Protein AF-A0A178WEM0-F1 (afdb_monomer_lite)

Secondary structure (DSSP, 8-state):
----------TTHHHHHHHHHHHHHHHHH-HHHHHTSHHHHHHHTT--HHHHHHHHHHHHHH-HHHHHHHHHHHHHTT-----HHHHHHHHHHHHHTT-HHHHHHHHHHHHHHHHHHHHHHHHTT-

Organism: Arabidopsis thaliana (NCBI:txid3702)

Sequence (126 aa):
MDDESLPTTNSTSDHRGFYKEILFGMKKIGFREFLHGYHFRGLVSELRHVHVEEIMDELMSESSDLSVWFFKELRDIYAFRHSSFSTLLVSHVLAGQRRFKELQVILEQLLQEEGTSSLFFCLQFY

Foldseek 3Di:
DDPPDDPPPPPPPVLVVLLVVLVVQCVPVNVVCSCPDPVVLVSLVVDDQVSLVVNLVVCCVVDLVSSLVSVVCCCPVVVHDHDLVSLVSNLVSCVVVVVVVVSVVSVVVSCVVVVVVVVVVVVVVD

Radius of gyration: 18.59 Å; chains: 1; bounding box: 63×32×47 Å

Structure (mmCIF, N/CA/C/O backbone):
data_AF-A0A178WEM0-F1
#
_entry.id   AF-A0A178WEM0-F1
#
loop_
_atom_site.group_PDB
_atom_site.id
_atom_site.type_symbol
_atom_site.label_atom_id
_atom_site.label_alt_id
_atom_site.label_comp_id
_atom_site.label_asym_id
_atom_site.label_entity_id
_atom_site.label_seq_id
_atom_site.pdbx_PDB_ins_code
_atom_site.Cartn_x
_atom_site.Cartn_y
_atom_site.Cartn_z
_atom_site.occupancy
_atom_site.B_iso_or_equiv
_atom_site.auth_seq_id
_atom_site.auth_comp_id
_atom_site.auth_asym_id
_atom_site.auth_atom_id
_atom_site.pdbx_PDB_model_num
ATOM 1 N N . MET A 1 1 ? 51.266 12.948 -6.478 1.00 45.59 1 MET A N 1
ATOM 2 C CA . MET A 1 1 ? 50.075 13.075 -5.609 1.00 45.59 1 MET A CA 1
ATOM 3 C C . MET A 1 1 ? 48.960 13.309 -6.586 1.00 45.59 1 MET A C 1
ATOM 5 O O . MET A 1 1 ? 48.717 14.446 -6.964 1.00 45.59 1 MET A O 1
ATOM 9 N N . ASP A 1 2 ? 48.412 12.211 -7.077 1.00 42.28 2 ASP A N 1
ATOM 10 C CA . ASP A 1 2 ? 47.448 12.194 -8.164 1.00 42.28 2 ASP A CA 1
ATOM 11 C C . ASP A 1 2 ? 46.192 11.579 -7.554 1.00 42.28 2 ASP A C 1
ATOM 13 O O . ASP A 1 2 ? 46.071 10.362 -7.433 1.00 42.28 2 ASP A O 1
ATOM 17 N N . ASP A 1 3 ? 45.350 12.452 -7.003 1.00 50.19 3 ASP A N 1
ATOM 18 C CA . ASP A 1 3 ? 44.064 12.096 -6.407 1.00 50.19 3 ASP A CA 1
ATOM 19 C C . ASP A 1 3 ? 42.998 12.196 -7.503 1.00 50.19 3 ASP A C 1
ATOM 21 O O . ASP A 1 3 ? 42.372 13.235 -7.720 1.00 50.19 3 ASP A O 1
ATOM 25 N N . GLU A 1 4 ? 42.878 11.122 -8.283 1.00 58.56 4 GLU A N 1
ATOM 26 C CA . GLU A 1 4 ? 41.849 10.965 -9.306 1.00 58.56 4 GLU A CA 1
ATOM 27 C C . GLU A 1 4 ? 40.523 10.595 -8.625 1.00 58.56 4 GLU A C 1
ATOM 29 O O . GLU A 1 4 ? 40.228 9.429 -8.355 1.00 58.56 4 GLU A O 1
ATOM 34 N N . SER A 1 5 ? 39.712 11.608 -8.320 1.00 52.69 5 SER A N 1
ATOM 35 C CA . SER A 1 5 ? 38.335 11.414 -7.866 1.00 52.69 5 SER A CA 1
ATOM 36 C C . SER A 1 5 ? 37.475 10.858 -9.006 1.00 52.69 5 SER A C 1
ATOM 38 O O . SER A 1 5 ? 37.051 11.586 -9.904 1.00 52.69 5 SER A O 1
ATOM 40 N N . LEU A 1 6 ? 37.203 9.553 -8.956 1.00 51.78 6 LEU A N 1
ATOM 41 C CA . LEU A 1 6 ? 36.224 8.879 -9.809 1.00 51.78 6 LEU A CA 1
ATOM 42 C C . LEU A 1 6 ? 34.821 9.476 -9.582 1.00 51.78 6 LEU A C 1
ATOM 44 O O . LEU A 1 6 ? 34.432 9.703 -8.432 1.00 51.78 6 LEU A O 1
ATOM 48 N N . PRO A 1 7 ? 34.017 9.695 -10.638 1.00 45.06 7 PRO A N 1
ATOM 49 C CA . PRO A 1 7 ? 32.639 10.117 -10.471 1.00 45.06 7 PRO A CA 1
ATOM 50 C C . PRO A 1 7 ? 31.847 8.945 -9.890 1.00 45.06 7 PRO A C 1
ATOM 52 O O . PRO A 1 7 ? 31.575 7.959 -10.576 1.00 45.06 7 PRO A O 1
ATOM 55 N N . THR A 1 8 ? 31.471 9.051 -8.618 1.00 39.16 8 THR A N 1
ATOM 56 C CA . THR A 1 8 ? 30.475 8.175 -8.001 1.00 39.16 8 THR A CA 1
ATOM 57 C C . THR A 1 8 ? 29.183 8.325 -8.793 1.00 39.16 8 THR A C 1
ATOM 59 O O . THR A 1 8 ? 28.465 9.317 -8.673 1.00 39.16 8 THR A O 1
ATOM 62 N N . THR A 1 9 ? 28.911 7.364 -9.670 1.00 43.78 9 THR A N 1
ATOM 63 C CA . THR A 1 9 ? 27.658 7.268 -10.408 1.00 43.78 9 THR A CA 1
ATOM 64 C C . THR A 1 9 ? 26.518 7.207 -9.401 1.00 43.78 9 THR A C 1
ATOM 66 O O . THR A 1 9 ? 26.395 6.257 -8.631 1.00 43.78 9 THR A O 1
ATOM 69 N N . ASN A 1 10 ? 25.722 8.271 -9.390 1.00 46.62 10 ASN A N 1
ATOM 70 C CA . ASN A 1 10 ? 24.542 8.449 -8.561 1.00 46.62 10 ASN A CA 1
ATOM 71 C C . ASN A 1 10 ? 23.526 7.318 -8.807 1.00 46.62 10 ASN A C 1
ATOM 73 O O . ASN A 1 10 ? 22.691 7.422 -9.702 1.00 46.62 10 ASN A O 1
ATOM 77 N N . SER A 1 11 ? 23.527 6.279 -7.969 1.00 44.00 11 SER A N 1
ATOM 78 C CA . SER A 1 11 ? 22.507 5.211 -7.942 1.00 44.00 11 SER A CA 1
ATOM 79 C C . SER A 1 11 ? 21.119 5.675 -7.460 1.00 44.00 11 SER A C 1
ATOM 81 O O . SER A 1 11 ? 20.298 4.870 -7.032 1.00 44.00 11 SER A O 1
ATOM 83 N N . THR A 1 12 ? 20.833 6.977 -7.488 1.00 47.41 12 THR A N 1
ATOM 84 C CA . THR A 1 12 ? 19.553 7.564 -7.064 1.00 47.41 12 THR A CA 1
ATOM 85 C C . THR A 1 12 ? 18.608 7.862 -8.231 1.00 47.41 12 THR A C 1
ATOM 87 O O . THR A 1 12 ? 17.437 8.157 -7.992 1.00 47.41 12 THR A O 1
ATOM 90 N N . SER A 1 13 ? 19.070 7.785 -9.487 1.00 48.47 13 SER A N 1
ATOM 91 C CA . SER A 1 13 ? 18.249 8.135 -10.657 1.00 48.47 13 SER A CA 1
ATOM 92 C C . SER A 1 13 ? 17.258 7.045 -11.073 1.00 48.47 13 SER A C 1
ATOM 94 O O . SER A 1 13 ? 16.166 7.378 -11.530 1.00 48.47 13 SER A O 1
ATOM 96 N N . ASP A 1 14 ? 17.595 5.769 -10.880 1.00 58.28 14 ASP A N 1
ATOM 97 C CA .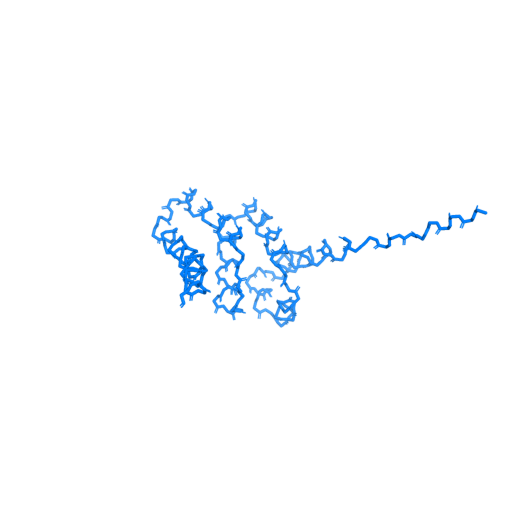 ASP A 1 14 ? 16.798 4.645 -11.398 1.00 58.28 14 ASP A CA 1
ATOM 98 C C . ASP A 1 14 ? 15.470 4.473 -10.642 1.00 58.28 14 ASP A C 1
ATOM 100 O O . ASP A 1 14 ? 14.416 4.174 -11.199 1.00 58.28 14 ASP A O 1
ATOM 104 N N . HIS A 1 15 ? 15.492 4.775 -9.345 1.00 58.94 15 HIS A N 1
ATOM 105 C CA . HIS A 1 15 ? 14.345 4.610 -8.453 1.00 58.94 15 HIS A CA 1
ATOM 106 C C . HIS A 1 15 ? 13.241 5.630 -8.713 1.00 58.94 15 HIS A C 1
ATOM 108 O O . HIS A 1 15 ? 12.060 5.291 -8.670 1.00 58.94 15 HIS A O 1
ATOM 114 N N . ARG A 1 16 ? 13.623 6.864 -9.067 1.00 64.50 16 ARG A N 1
ATOM 115 C CA . ARG A 1 16 ? 12.667 7.936 -9.357 1.00 64.50 16 ARG A CA 1
ATOM 116 C C . ARG A 1 16 ? 11.966 7.752 -10.704 1.00 64.50 16 ARG A C 1
ATOM 118 O O . ARG A 1 16 ? 10.856 8.246 -10.884 1.00 64.50 16 ARG A O 1
ATOM 125 N N . GLY A 1 17 ? 12.612 7.081 -11.657 1.00 77.19 17 GLY A N 1
ATOM 126 C CA . GLY A 1 17 ? 11.996 6.727 -12.937 1.00 77.19 17 GLY A CA 1
ATOM 127 C C . GLY A 1 17 ? 10.927 5.648 -12.772 1.00 77.19 17 GLY A C 1
ATOM 128 O O . GLY A 1 17 ? 9.822 5.792 -13.292 1.00 77.19 17 GLY A O 1
ATOM 129 N N . PHE A 1 18 ? 11.231 4.630 -11.966 1.00 82.69 18 PHE A N 1
ATOM 130 C CA . PHE A 1 18 ? 10.408 3.436 -11.802 1.00 82.69 18 PHE A CA 1
ATOM 131 C C . PHE A 1 18 ? 8.988 3.720 -11.289 1.00 82.69 18 PHE A C 1
ATOM 133 O O . PHE A 1 18 ? 7.998 3.339 -11.914 1.00 82.69 18 PHE A O 1
ATOM 140 N N . TYR A 1 19 ? 8.848 4.441 -10.172 1.00 84.50 19 TYR A N 1
ATOM 141 C CA . TYR A 1 19 ? 7.516 4.714 -9.622 1.00 84.50 19 TYR A CA 1
ATOM 142 C C . TYR A 1 19 ? 6.708 5.689 -10.498 1.00 84.50 19 TYR A C 1
ATOM 144 O O . TYR A 1 19 ? 5.483 5.591 -10.582 1.00 84.50 19 TYR A O 1
ATOM 152 N N . LYS A 1 20 ? 7.387 6.605 -11.205 1.00 88.44 20 LYS A N 1
ATOM 153 C CA . LYS A 1 20 ? 6.746 7.516 -12.164 1.00 88.44 20 LYS A CA 1
ATOM 154 C C . LYS A 1 20 ? 6.183 6.773 -13.365 1.00 88.44 20 LYS A C 1
ATOM 156 O O . LYS A 1 20 ? 5.126 7.157 -13.858 1.00 88.44 20 LYS A O 1
ATOM 161 N N . GLU A 1 21 ? 6.855 5.722 -13.820 1.00 88.81 21 GLU A N 1
ATOM 162 C CA . GLU A 1 21 ? 6.342 4.856 -14.878 1.00 88.81 21 GLU A CA 1
ATOM 163 C C . GLU A 1 21 ? 5.055 4.148 -14.440 1.00 88.81 21 GLU A C 1
ATOM 165 O O . GLU A 1 21 ? 4.074 4.140 -15.185 1.00 88.81 21 GLU A O 1
ATOM 170 N N . ILE A 1 22 ? 5.017 3.641 -13.204 1.00 88.75 22 ILE A N 1
ATOM 171 C CA . ILE A 1 22 ? 3.821 3.024 -12.614 1.00 88.75 22 ILE A CA 1
ATOM 172 C C . ILE A 1 22 ? 2.662 4.026 -12.558 1.00 88.75 22 ILE A C 1
ATOM 174 O O . ILE A 1 22 ? 1.576 3.740 -13.065 1.00 88.75 22 ILE A O 1
ATOM 178 N N . LEU A 1 23 ? 2.897 5.222 -12.009 1.00 90.00 23 LEU A N 1
ATOM 179 C CA . LEU A 1 23 ? 1.888 6.284 -11.936 1.00 90.00 23 LEU A CA 1
ATOM 180 C C . LEU A 1 23 ? 1.402 6.709 -13.328 1.00 90.00 23 LEU A C 1
ATOM 182 O O . LEU A 1 23 ? 0.205 6.900 -13.549 1.00 90.00 23 LEU A O 1
ATOM 186 N N . PHE A 1 24 ? 2.314 6.828 -14.294 1.00 90.12 24 PHE A N 1
ATOM 187 C CA . PHE A 1 24 ? 1.964 7.147 -15.674 1.00 90.12 24 PHE A CA 1
ATOM 188 C C . PHE A 1 24 ? 1.109 6.045 -16.312 1.00 90.12 24 PHE A C 1
ATOM 190 O O . PHE A 1 24 ? 0.107 6.342 -16.965 1.00 90.12 24 PHE A O 1
ATOM 197 N N . GLY A 1 25 ? 1.462 4.778 -16.088 1.00 87.81 25 GLY A N 1
ATOM 198 C CA . GLY A 1 25 ? 0.699 3.621 -16.543 1.00 87.81 25 GLY A CA 1
ATOM 199 C C . GLY A 1 25 ? -0.726 3.613 -15.993 1.00 87.81 25 GLY A C 1
ATOM 200 O O . GLY A 1 25 ? -1.678 3.479 -16.765 1.00 87.81 25 GLY A O 1
ATOM 201 N N . MET A 1 26 ? -0.881 3.866 -14.690 1.00 89.62 26 MET A N 1
ATOM 202 C CA . MET A 1 26 ? -2.184 4.007 -14.032 1.00 89.62 26 MET A CA 1
ATOM 203 C C . MET A 1 26 ? -3.026 5.127 -14.649 1.00 89.62 26 MET A C 1
ATOM 205 O O . MET A 1 26 ? -4.198 4.911 -14.957 1.00 89.62 26 MET A O 1
ATOM 209 N N . LYS A 1 27 ? -2.434 6.308 -14.878 1.00 88.50 27 LYS A N 1
ATOM 210 C CA . LYS A 1 27 ? -3.132 7.461 -15.475 1.00 88.50 27 LYS A CA 1
ATOM 211 C C . LYS A 1 27 ? -3.536 7.221 -16.928 1.00 88.50 27 LYS A C 1
ATOM 213 O O . LYS A 1 27 ? -4.582 7.695 -17.359 1.00 88.50 27 LYS A O 1
ATOM 218 N N . LYS A 1 28 ? -2.710 6.504 -17.693 1.00 90.56 28 LYS A N 1
ATOM 219 C CA . LYS A 1 28 ? -2.927 6.279 -19.128 1.00 90.56 28 LYS A CA 1
ATOM 220 C C . LYS A 1 28 ? -3.922 5.156 -19.419 1.00 90.56 28 LYS A C 1
ATOM 222 O O . LYS A 1 28 ? -4.717 5.287 -20.343 1.00 90.56 28 LYS A O 1
ATOM 227 N N . ILE A 1 29 ? -3.824 4.040 -18.700 1.00 87.88 29 ILE A N 1
ATOM 228 C CA . ILE A 1 29 ? -4.584 2.811 -18.988 1.00 87.88 29 ILE A CA 1
ATOM 229 C C . ILE A 1 29 ? -5.842 2.712 -18.117 1.00 87.88 29 ILE A C 1
ATOM 231 O O . ILE A 1 29 ? -6.821 2.098 -18.529 1.00 87.88 29 ILE A O 1
ATOM 235 N N . GLY A 1 30 ? -5.829 3.348 -16.949 1.00 87.25 30 GLY A N 1
ATOM 236 C CA . GLY A 1 30 ? -6.822 3.147 -15.906 1.00 87.25 30 GLY A CA 1
ATOM 237 C C . GLY A 1 30 ? -6.189 2.425 -14.725 1.00 87.25 30 GLY A C 1
ATOM 238 O O . GLY A 1 30 ? -5.392 1.498 -14.878 1.00 87.25 30 GLY A O 1
ATOM 239 N N . PHE A 1 31 ? -6.509 2.891 -13.523 1.00 87.56 31 PHE A N 1
ATOM 240 C CA . PHE A 1 31 ? -5.855 2.447 -12.298 1.00 87.56 31 PHE A CA 1
ATOM 241 C C . PHE A 1 31 ? -6.048 0.947 -12.037 1.00 87.56 31 PHE A C 1
ATOM 243 O O . PHE A 1 31 ? -5.090 0.239 -11.728 1.00 87.56 31 PHE A O 1
ATOM 250 N N . ARG A 1 32 ? -7.275 0.440 -12.219 1.00 88.12 32 ARG A N 1
ATOM 251 C CA . ARG A 1 32 ? -7.593 -0.979 -12.006 1.00 88.12 32 ARG A CA 1
ATOM 252 C C . ARG A 1 32 ? -7.013 -1.848 -13.112 1.00 88.12 32 ARG A C 1
ATOM 254 O O . ARG A 1 32 ? -6.464 -2.909 -12.830 1.00 88.12 32 ARG A O 1
ATOM 261 N N . GLU A 1 33 ? -7.133 -1.393 -14.349 1.00 90.38 33 GLU A N 1
ATOM 262 C CA . GLU A 1 33 ? -6.696 -2.085 -15.554 1.00 90.38 33 GLU A CA 1
ATOM 263 C C . GLU A 1 33 ? -5.174 -2.233 -15.576 1.00 90.38 33 GLU A C 1
ATOM 265 O O . GLU A 1 33 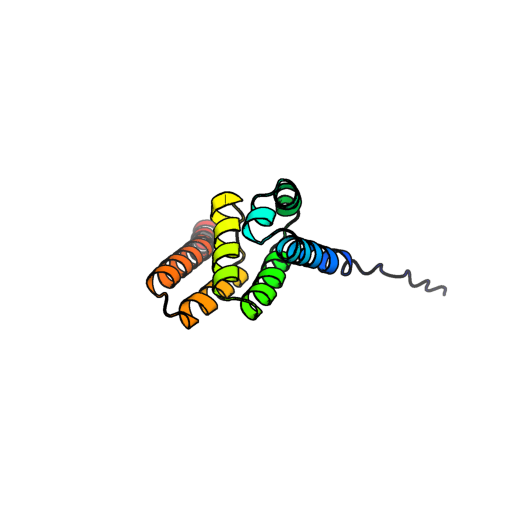? -4.660 -3.308 -15.883 1.00 90.38 33 GLU A O 1
ATOM 270 N N . PHE A 1 34 ? -4.449 -1.181 -15.187 1.00 90.69 34 PHE A N 1
ATOM 271 C CA . PHE A 1 34 ? -2.999 -1.225 -15.076 1.00 90.69 34 PHE A CA 1
ATOM 272 C C . PHE A 1 34 ? -2.551 -2.167 -13.960 1.00 90.69 34 PHE A C 1
ATOM 274 O O . PHE A 1 34 ? -1.711 -3.032 -14.207 1.00 90.69 34 PHE A O 1
ATOM 281 N N . LEU A 1 35 ? -3.141 -2.048 -12.762 1.00 88.44 35 LE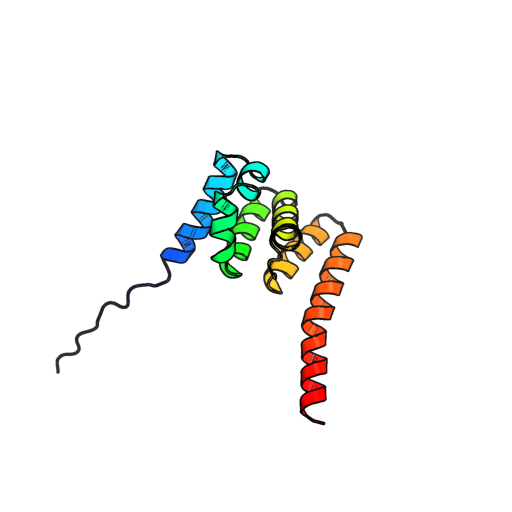U A N 1
ATOM 282 C CA . LEU A 1 35 ? -2.764 -2.881 -11.620 1.00 88.44 35 LEU A CA 1
ATOM 283 C C . LEU A 1 35 ? -3.043 -4.363 -11.819 1.00 88.44 35 LEU A C 1
ATOM 285 O O . LEU A 1 35 ? -2.353 -5.152 -11.201 1.00 88.44 35 LEU A O 1
ATOM 289 N N . HIS A 1 36 ? -3.998 -4.765 -12.654 1.00 89.12 36 HIS A N 1
ATOM 290 C CA . HIS A 1 36 ? -4.234 -6.182 -12.973 1.00 89.12 36 HIS A CA 1
ATOM 291 C C . HIS A 1 36 ? -3.557 -6.624 -14.278 1.00 89.12 36 HIS A C 1
ATOM 293 O O . HIS A 1 36 ? -3.662 -7.784 -14.681 1.00 89.12 36 HIS A O 1
ATOM 299 N N . GLY A 1 37 ? -2.871 -5.708 -14.963 1.00 87.69 37 GLY A N 1
ATOM 300 C CA . GLY A 1 37 ? -2.194 -5.979 -16.218 1.00 87.69 37 GLY A CA 1
ATOM 301 C C . GLY A 1 37 ? -0.912 -6.792 -16.035 1.00 87.69 37 GLY A C 1
ATOM 302 O O . GLY A 1 37 ? -0.206 -6.686 -15.031 1.00 87.69 37 GLY A O 1
ATOM 303 N N . TYR A 1 38 ? -0.549 -7.557 -17.069 1.00 86.19 38 TYR A N 1
ATOM 304 C CA . TYR A 1 38 ? 0.708 -8.317 -17.108 1.00 86.19 38 TYR A CA 1
ATOM 305 C C . TYR A 1 38 ? 1.949 -7.444 -16.891 1.00 86.19 38 TYR A C 1
ATOM 307 O O . TYR A 1 38 ? 2.922 -7.906 -16.303 1.00 86.19 38 TYR A O 1
ATOM 315 N N . HIS A 1 39 ? 1.895 -6.184 -17.335 1.00 85.50 39 HIS A N 1
ATOM 316 C CA . HIS A 1 39 ? 2.975 -5.221 -17.153 1.00 85.50 39 HIS A CA 1
ATOM 317 C C . HIS A 1 39 ? 3.262 -4.975 -15.670 1.00 85.50 39 HIS A C 1
ATOM 319 O O . HIS A 1 39 ? 4.381 -5.187 -15.211 1.00 85.50 39 HIS A O 1
ATOM 325 N N . PHE A 1 40 ? 2.235 -4.611 -14.895 1.00 88.00 40 PHE A N 1
ATOM 326 C CA . PHE A 1 40 ? 2.403 -4.349 -13.471 1.00 88.00 40 PHE A CA 1
ATOM 327 C C . PHE A 1 40 ? 2.840 -5.601 -12.710 1.00 88.00 40 PHE A C 1
ATOM 329 O O . PHE A 1 40 ? 3.701 -5.511 -11.845 1.00 88.00 40 PHE A O 1
ATOM 336 N N . ARG A 1 41 ? 2.346 -6.785 -13.089 1.00 86.88 41 ARG A N 1
ATOM 337 C CA . ARG A 1 41 ? 2.777 -8.050 -12.477 1.00 86.88 41 ARG A CA 1
ATOM 338 C C . ARG A 1 41 ? 4.289 -8.288 -12.582 1.00 86.88 41 ARG A C 1
ATOM 340 O O . ARG A 1 41 ? 4.862 -8.845 -11.653 1.00 86.88 41 ARG A O 1
ATOM 347 N N . GLY A 1 42 ? 4.920 -7.874 -13.683 1.00 85.62 42 GLY A N 1
ATOM 348 C CA . GLY A 1 42 ? 6.379 -7.909 -13.823 1.00 85.62 42 GLY A CA 1
ATOM 349 C C . GLY A 1 42 ? 7.080 -6.851 -12.968 1.00 85.62 42 GLY A C 1
ATOM 350 O O . GLY A 1 42 ? 8.104 -7.128 -12.356 1.00 85.62 42 GLY A O 1
ATOM 351 N N . LEU A 1 43 ? 6.494 -5.658 -12.855 1.00 86.44 43 LEU A N 1
ATOM 352 C CA . LEU A 1 43 ? 7.049 -4.575 -12.038 1.00 86.44 43 LEU A CA 1
ATOM 353 C C . LEU A 1 43 ? 6.947 -4.851 -10.531 1.00 86.44 43 LEU A C 1
ATOM 355 O O . LEU A 1 43 ? 7.812 -4.430 -9.768 1.00 86.44 43 LEU A O 1
ATOM 359 N N . VAL A 1 44 ? 5.922 -5.577 -10.079 1.00 85.88 44 VAL A N 1
ATOM 360 C CA . VAL A 1 44 ? 5.714 -5.882 -8.653 1.00 85.88 44 VAL A CA 1
ATOM 361 C C . VAL A 1 44 ? 6.911 -6.601 -8.034 1.00 85.88 44 VAL A C 1
ATOM 363 O O . VAL A 1 44 ? 7.244 -6.322 -6.887 1.00 85.88 44 VAL A O 1
ATOM 366 N N . SER A 1 45 ? 7.594 -7.484 -8.770 1.00 83.31 45 SER A N 1
ATOM 367 C CA . SER A 1 45 ? 8.786 -8.172 -8.248 1.00 83.31 45 SER A CA 1
ATOM 368 C C . SER A 1 45 ? 9.977 -7.245 -7.998 1.00 83.31 45 SER A C 1
ATOM 370 O O . SER A 1 45 ? 10.844 -7.575 -7.194 1.00 83.31 45 SER A O 1
ATOM 372 N N . GLU A 1 46 ? 10.020 -6.091 -8.659 1.00 87.06 46 GLU A N 1
ATOM 373 C CA . GLU A 1 46 ? 11.066 -5.073 -8.493 1.00 87.06 46 GLU A CA 1
ATOM 374 C C . GLU A 1 46 ? 10.627 -3.942 -7.547 1.00 87.06 46 GLU A C 1
ATOM 376 O O . GLU A 1 46 ? 11.387 -3.018 -7.234 1.00 87.06 46 GLU A O 1
ATOM 381 N N . LEU A 1 47 ? 9.384 -4.008 -7.064 1.00 88.38 47 LEU A N 1
ATOM 382 C CA . LEU A 1 47 ? 8.801 -3.010 -6.191 1.00 88.38 47 LEU A CA 1
ATOM 383 C C . LEU A 1 47 ? 9.454 -3.090 -4.807 1.00 88.38 47 LEU A C 1
ATOM 385 O O . LEU A 1 47 ? 9.509 -4.138 -4.168 1.00 88.38 47 LEU A O 1
ATOM 389 N N . ARG A 1 48 ? 9.948 -1.949 -4.327 1.00 90.12 48 ARG A N 1
ATOM 390 C CA . ARG A 1 48 ? 10.535 -1.808 -2.989 1.00 90.12 48 ARG A CA 1
ATOM 391 C C . ARG A 1 48 ? 9.642 -0.927 -2.138 1.00 90.12 48 ARG A C 1
ATOM 393 O O . ARG A 1 48 ? 8.882 -0.127 -2.679 1.00 90.12 48 ARG A O 1
ATOM 400 N N . HIS A 1 49 ? 9.796 -1.016 -0.818 1.00 90.62 49 HIS A N 1
ATOM 401 C CA . HIS A 1 49 ? 9.000 -0.227 0.129 1.00 90.62 49 HIS A CA 1
ATOM 402 C C . HIS A 1 49 ? 9.025 1.273 -0.203 1.00 90.62 49 HIS A C 1
ATOM 404 O O . HIS A 1 49 ? 7.968 1.877 -0.309 1.00 90.62 49 HIS A O 1
ATOM 410 N N . VAL A 1 50 ? 10.202 1.832 -0.516 1.00 90.00 50 VAL A N 1
ATOM 411 C CA . VAL A 1 50 ? 10.346 3.250 -0.902 1.00 90.00 50 VAL A CA 1
ATOM 412 C C . VAL A 1 50 ? 9.472 3.613 -2.110 1.00 90.00 50 VAL A C 1
ATOM 414 O O . VAL A 1 50 ? 8.819 4.647 -2.103 1.00 90.00 50 VAL A O 1
ATOM 417 N N . HIS A 1 51 ? 9.397 2.745 -3.126 1.00 91.19 51 HIS A N 1
ATOM 418 C CA . HIS A 1 51 ? 8.569 3.005 -4.309 1.00 91.19 51 HIS A CA 1
ATOM 419 C C . HIS A 1 51 ? 7.074 2.973 -3.963 1.00 91.19 51 HIS A C 1
ATOM 421 O O . HIS A 1 51 ? 6.306 3.778 -4.479 1.00 91.19 51 HIS A O 1
ATOM 427 N N . VAL A 1 52 ? 6.652 2.049 -3.091 1.00 92.25 52 VAL A N 1
ATOM 428 C CA . VAL A 1 52 ? 5.262 1.975 -2.608 1.00 92.25 52 VAL A CA 1
ATOM 429 C C . VAL A 1 52 ? 4.897 3.240 -1.848 1.00 92.25 52 VAL A C 1
ATOM 431 O O . VAL A 1 52 ? 3.835 3.801 -2.085 1.00 92.25 52 VAL A O 1
ATOM 434 N N . GLU A 1 53 ? 5.785 3.701 -0.973 1.00 92.31 53 GLU A N 1
ATOM 435 C CA . GLU A 1 53 ? 5.590 4.900 -0.161 1.00 92.31 53 GLU A CA 1
ATOM 436 C C . GLU A 1 53 ? 5.469 6.155 -1.040 1.00 92.31 53 GLU A C 1
ATOM 438 O O . GLU A 1 53 ? 4.539 6.934 -0.852 1.00 92.31 53 GLU A O 1
ATOM 443 N N . GLU A 1 54 ? 6.322 6.302 -2.061 1.00 92.31 54 GLU A N 1
ATOM 444 C CA . GLU A 1 54 ? 6.245 7.404 -3.034 1.00 92.31 54 GLU A CA 1
ATOM 445 C C . GLU A 1 54 ? 4.955 7.365 -3.874 1.00 92.31 54 GLU A C 1
ATOM 447 O O . GLU A 1 54 ? 4.331 8.400 -4.104 1.00 92.31 54 GLU A O 1
ATOM 452 N N . ILE A 1 55 ? 4.518 6.179 -4.320 1.00 92.19 55 ILE A N 1
ATOM 453 C CA . ILE A 1 55 ? 3.248 6.023 -5.052 1.00 92.19 55 ILE A CA 1
ATOM 454 C C . ILE A 1 55 ? 2.067 6.353 -4.141 1.00 92.19 55 ILE A C 1
ATOM 456 O O . ILE A 1 55 ? 1.134 7.030 -4.567 1.00 92.19 55 ILE A O 1
ATOM 460 N N . MET A 1 56 ? 2.087 5.872 -2.897 1.00 93.06 56 MET A N 1
ATOM 461 C CA . MET A 1 56 ? 1.024 6.131 -1.933 1.00 93.06 56 MET A CA 1
ATOM 462 C C . MET A 1 56 ? 0.894 7.617 -1.626 1.00 93.06 56 MET A C 1
ATOM 464 O O . MET A 1 56 ? -0.235 8.092 -1.585 1.00 93.06 56 MET A O 1
ATOM 468 N N . ASP A 1 57 ? 2.001 8.340 -1.448 1.00 92.19 57 ASP A N 1
ATOM 469 C CA . ASP A 1 57 ? 1.987 9.786 -1.199 1.00 92.19 57 ASP A CA 1
ATOM 470 C C . ASP A 1 57 ? 1.327 10.553 -2.359 1.00 92.19 57 ASP A C 1
ATOM 472 O O . ASP A 1 57 ? 0.395 11.336 -2.150 1.00 92.19 57 ASP A O 1
ATOM 476 N N . GLU A 1 58 ? 1.699 10.233 -3.604 1.00 91.88 58 GLU A N 1
ATOM 477 C CA . GLU A 1 58 ? 1.063 10.828 -4.785 1.00 91.88 58 GLU A CA 1
ATOM 478 C C . GLU A 1 58 ? -0.432 10.478 -4.844 1.00 91.88 58 GLU A C 1
ATOM 480 O O . GLU A 1 58 ? -1.278 11.362 -4.986 1.00 91.88 58 GLU A O 1
ATOM 485 N N . LEU A 1 59 ? -0.789 9.201 -4.665 1.00 91.38 59 LEU A N 1
ATOM 486 C CA . LEU A 1 59 ? -2.186 8.765 -4.674 1.00 91.38 59 LEU A CA 1
ATOM 487 C C . LEU A 1 59 ? -2.993 9.401 -3.540 1.00 91.38 59 LEU A C 1
ATOM 489 O O . LEU A 1 59 ? -4.161 9.701 -3.739 1.00 91.38 59 LEU A O 1
ATOM 493 N N . MET A 1 60 ? -2.402 9.637 -2.368 1.00 91.00 60 MET A N 1
ATOM 494 C CA . MET A 1 60 ? -3.062 10.316 -1.251 1.00 91.00 60 MET A CA 1
ATOM 495 C C . MET A 1 60 ? -3.434 11.754 -1.604 1.00 91.00 60 MET A C 1
ATOM 497 O O . MET A 1 60 ? -4.504 12.211 -1.193 1.00 91.00 60 MET A O 1
ATOM 501 N N . SER A 1 61 ? -2.581 12.435 -2.375 1.00 89.31 61 SER A N 1
ATOM 502 C CA . SER A 1 61 ? -2.834 13.790 -2.868 1.00 89.31 61 SER A CA 1
ATOM 503 C C . SER A 1 61 ? -3.949 13.840 -3.920 1.00 89.31 61 SER A C 1
ATOM 505 O O . SER A 1 61 ? -4.732 14.789 -3.944 1.00 89.31 61 SER A O 1
ATOM 507 N N . GLU A 1 62 ? -4.068 12.798 -4.749 1.00 89.56 62 GLU A N 1
ATOM 508 C CA . GLU A 1 62 ? -5.096 12.703 -5.790 1.00 89.56 62 GLU A CA 1
ATOM 509 C C . GLU A 1 62 ? -6.438 12.207 -5.239 1.00 89.56 62 GLU A C 1
ATOM 511 O O . GLU A 1 62 ? -7.488 12.816 -5.448 1.00 89.56 62 GLU A O 1
ATOM 516 N N . SER A 1 63 ? -6.417 11.070 -4.546 1.00 90.12 63 SER A N 1
ATOM 517 C CA . SER A 1 63 ? -7.576 10.444 -3.927 1.00 90.12 63 SER A CA 1
ATOM 518 C C . SER A 1 63 ? -7.160 9.480 -2.817 1.00 90.12 63 SER A C 1
ATOM 520 O O . SER A 1 63 ? -6.610 8.401 -3.047 1.00 90.12 63 SER A O 1
ATOM 522 N N . SER A 1 64 ? -7.562 9.819 -1.596 1.00 90.19 64 SER A N 1
ATOM 523 C CA . SER A 1 64 ? -7.397 8.970 -0.414 1.00 90.19 64 SER A CA 1
ATOM 524 C C . SER A 1 64 ? -7.960 7.549 -0.576 1.00 90.19 64 SER A C 1
ATOM 526 O O . SER A 1 64 ? -7.424 6.605 -0.005 1.00 90.19 64 SER A O 1
ATOM 528 N N . ASP A 1 65 ? -9.020 7.354 -1.363 1.00 91.12 65 ASP A N 1
ATOM 529 C CA . ASP A 1 65 ? -9.566 6.010 -1.587 1.00 91.12 65 ASP A CA 1
ATOM 530 C C . ASP A 1 65 ? -8.689 5.170 -2.519 1.00 91.12 65 ASP A C 1
ATOM 532 O O . ASP A 1 65 ? -8.578 3.956 -2.327 1.00 91.12 65 ASP A O 1
ATOM 536 N N . LEU A 1 66 ? -8.030 5.801 -3.499 1.00 91.56 66 LEU A N 1
ATOM 537 C CA . LEU A 1 66 ? -7.101 5.112 -4.394 1.00 91.56 66 LEU A CA 1
ATOM 538 C C . LEU A 1 66 ? -5.865 4.634 -3.636 1.00 91.56 66 LEU A C 1
ATOM 540 O O . LEU A 1 66 ? -5.432 3.505 -3.859 1.00 91.56 66 LEU A O 1
ATOM 544 N N . SER A 1 67 ? -5.331 5.433 -2.708 1.00 93.00 67 SER A 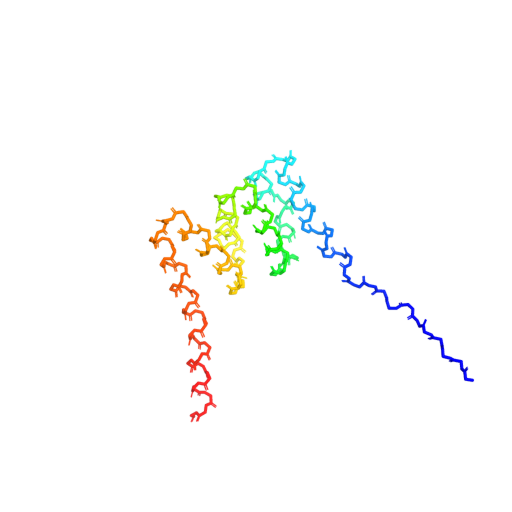N 1
ATOM 545 C CA . SER A 1 67 ? -4.177 5.018 -1.902 1.00 93.00 67 SER A CA 1
ATOM 546 C C . SER A 1 67 ? -4.511 3.838 -0.981 1.00 93.00 67 SER A C 1
ATOM 548 O O . SER A 1 67 ? -3.754 2.867 -0.926 1.00 93.00 67 SER A O 1
ATOM 550 N N . VAL A 1 68 ? -5.680 3.858 -0.326 1.00 93.19 68 VAL A N 1
ATOM 551 C CA . VAL A 1 68 ? -6.167 2.730 0.490 1.00 93.19 68 VAL A CA 1
ATOM 552 C C . VAL A 1 68 ? -6.370 1.482 -0.367 1.00 93.19 68 VAL A C 1
ATOM 554 O O . VAL A 1 68 ? -6.035 0.377 0.063 1.00 93.19 68 VAL A O 1
ATOM 557 N N . TRP A 1 69 ? -6.922 1.633 -1.572 1.00 92.88 69 TRP A N 1
ATOM 558 C CA . TRP A 1 69 ? -7.136 0.502 -2.468 1.00 92.88 69 TRP A CA 1
ATOM 559 C C . TRP A 1 69 ? -5.814 -0.076 -2.983 1.00 92.88 69 TRP A C 1
ATOM 561 O O . TRP A 1 69 ? -5.623 -1.282 -2.891 1.00 92.88 69 TRP A O 1
ATOM 571 N N . PHE A 1 70 ? -4.871 0.762 -3.424 1.00 93.44 70 PHE A N 1
ATOM 572 C CA . PHE A 1 70 ? -3.534 0.333 -3.852 1.00 93.44 70 PHE A CA 1
ATOM 573 C C . PHE A 1 70 ? -2.818 -0.477 -2.770 1.00 93.44 70 PHE A C 1
ATOM 575 O O . PHE A 1 70 ? -2.315 -1.567 -3.039 1.00 93.44 70 PHE A O 1
ATOM 582 N N . PHE A 1 71 ? -2.828 0.026 -1.531 1.00 93.94 71 PHE A N 1
ATOM 583 C CA . PHE A 1 71 ? -2.253 -0.668 -0.383 1.00 93.94 71 PHE A CA 1
ATOM 584 C C . PHE A 1 71 ? -2.858 -2.069 -0.210 1.00 93.94 71 PHE A C 1
ATOM 586 O O . PHE A 1 71 ? -2.133 -3.056 -0.073 1.00 93.94 71 PHE A O 1
ATOM 593 N N . LYS A 1 72 ? -4.191 -2.178 -0.257 1.00 92.69 72 LYS A N 1
ATOM 594 C CA . LYS A 1 72 ? -4.876 -3.467 -0.105 1.00 92.69 72 LYS A CA 1
ATOM 595 C C . LYS A 1 72 ? -4.595 -4.417 -1.260 1.00 92.69 72 LYS A C 1
ATOM 597 O O . LYS A 1 72 ? -4.307 -5.573 -0.995 1.00 92.69 72 LYS A O 1
ATOM 602 N N . GLU A 1 73 ? -4.611 -3.948 -2.503 1.00 92.50 73 GLU A N 1
ATOM 603 C CA . GLU A 1 73 ? -4.350 -4.813 -3.661 1.00 92.50 73 GLU A CA 1
ATOM 604 C C . GLU A 1 73 ? -2.931 -5.375 -3.666 1.00 92.50 73 GLU A C 1
ATOM 606 O O . GLU A 1 73 ? -2.729 -6.559 -3.937 1.00 92.50 73 GLU A O 1
ATOM 611 N N . LEU A 1 74 ? -1.940 -4.557 -3.303 1.00 92.56 74 LEU A N 1
ATOM 612 C CA . LEU A 1 74 ? -0.571 -5.037 -3.132 1.00 92.56 74 LEU A CA 1
ATOM 613 C C . LEU A 1 74 ? -0.500 -6.175 -2.106 1.00 92.56 74 LEU A C 1
ATOM 615 O O . LEU A 1 74 ? 0.157 -7.186 -2.347 1.00 92.56 74 LEU A O 1
ATOM 619 N N . ARG A 1 75 ? -1.217 -6.054 -0.989 1.00 90.94 75 ARG A N 1
ATOM 620 C CA . ARG A 1 75 ? -1.252 -7.103 0.033 1.00 90.94 75 ARG A CA 1
ATOM 621 C C . ARG A 1 75 ? -2.032 -8.337 -0.433 1.00 90.94 75 ARG A C 1
ATOM 623 O O . ARG A 1 75 ? -1.541 -9.451 -0.304 1.00 90.94 75 ARG A O 1
ATOM 630 N N . ASP A 1 76 ? -3.237 -8.144 -0.958 1.00 91.06 76 ASP A N 1
ATOM 631 C CA . ASP A 1 76 ? -4.225 -9.211 -1.137 1.00 91.06 76 ASP A CA 1
ATOM 632 C C . ASP A 1 76 ? -4.015 -9.996 -2.445 1.00 91.06 76 ASP A C 1
ATOM 634 O O . ASP A 1 76 ? -4.189 -11.214 -2.463 1.00 91.06 76 ASP A O 1
ATOM 638 N N . ILE A 1 77 ? -3.596 -9.333 -3.529 1.00 91.25 77 ILE A N 1
ATOM 639 C CA . ILE A 1 77 ? -3.363 -9.968 -4.840 1.00 91.25 77 ILE A CA 1
ATOM 640 C C . ILE A 1 77 ? -1.894 -10.308 -5.045 1.00 91.25 77 ILE A C 1
ATOM 642 O O . ILE A 1 77 ? -1.562 -11.369 -5.577 1.00 91.25 77 ILE A O 1
ATOM 646 N N . TYR A 1 78 ? -1.009 -9.408 -4.623 1.00 89.62 78 TYR A N 1
ATOM 647 C CA . TYR A 1 78 ? 0.422 -9.536 -4.872 1.00 89.62 78 TYR A CA 1
ATOM 648 C C . TYR A 1 78 ? 1.203 -10.132 -3.703 1.00 89.62 78 TYR A C 1
ATOM 650 O O . TYR A 1 78 ? 2.405 -10.353 -3.843 1.00 89.62 78 TYR A O 1
ATOM 658 N N . ALA A 1 79 ? 0.535 -10.419 -2.577 1.00 89.94 79 ALA A N 1
ATOM 659 C CA . ALA A 1 79 ? 1.166 -10.893 -1.344 1.00 89.94 79 ALA A CA 1
ATOM 660 C C . ALA A 1 79 ? 2.357 -10.012 -0.916 1.00 89.94 79 ALA A C 1
ATOM 662 O O . ALA A 1 79 ? 3.310 -10.485 -0.293 1.00 89.94 79 ALA A O 1
ATOM 663 N N . PHE A 1 80 ? 2.319 -8.727 -1.280 1.00 90.44 80 PHE A N 1
ATOM 664 C CA . PHE A 1 80 ? 3.374 -7.779 -0.982 1.00 90.44 80 PHE A CA 1
ATOM 665 C C . PHE A 1 80 ? 3.359 -7.467 0.509 1.00 90.44 80 PHE A C 1
ATOM 667 O O . PHE A 1 80 ? 2.327 -7.096 1.078 1.00 90.44 80 PHE A O 1
ATOM 674 N N . ARG A 1 81 ? 4.523 -7.599 1.144 1.00 90.06 81 ARG A N 1
ATOM 675 C CA . ARG A 1 81 ? 4.690 -7.253 2.550 1.00 90.06 81 ARG A CA 1
ATOM 676 C C . ARG A 1 81 ? 4.984 -5.764 2.670 1.00 90.06 81 ARG A C 1
ATOM 678 O O . ARG A 1 81 ? 6.035 -5.298 2.246 1.00 90.06 81 ARG A O 1
ATOM 685 N N . HIS A 1 82 ? 4.044 -5.039 3.255 1.00 90.62 82 HIS A N 1
ATOM 686 C CA . HIS A 1 82 ? 4.158 -3.603 3.481 1.00 90.62 82 HIS A CA 1
ATOM 687 C C . HIS A 1 82 ? 5.164 -3.267 4.584 1.00 90.62 82 HIS A C 1
ATOM 689 O O . HIS A 1 82 ? 5.395 -4.052 5.503 1.00 90.62 82 HIS A O 1
ATOM 695 N N . SER A 1 83 ? 5.763 -2.080 4.492 1.00 91.31 83 SER A N 1
ATOM 696 C CA . SER A 1 83 ? 6.575 -1.513 5.571 1.00 91.31 83 SER A CA 1
ATOM 697 C C . SER A 1 83 ? 5.675 -0.962 6.681 1.00 91.31 83 SER A C 1
ATOM 699 O O . SER A 1 83 ? 4.562 -0.507 6.401 1.00 91.31 83 SER A O 1
ATOM 701 N N . SER A 1 84 ? 6.175 -0.885 7.922 1.00 90.44 84 SER A N 1
ATOM 702 C CA . SER A 1 84 ? 5.463 -0.195 9.010 1.00 90.44 84 SER A CA 1
ATOM 703 C C . SER A 1 84 ? 5.062 1.228 8.612 1.00 90.44 84 SER A C 1
ATOM 705 O O . SER A 1 84 ? 3.965 1.677 8.931 1.00 90.44 84 SER A O 1
ATOM 707 N N . PHE A 1 85 ? 5.913 1.926 7.852 1.00 90.12 85 PHE A N 1
ATOM 708 C CA . PHE A 1 85 ? 5.631 3.282 7.392 1.00 90.12 85 PHE A CA 1
ATOM 709 C C . PHE A 1 85 ? 4.451 3.336 6.412 1.00 90.12 85 PHE A C 1
ATOM 711 O O . PHE A 1 85 ? 3.514 4.095 6.643 1.00 90.12 85 PHE A O 1
ATOM 718 N N . SER A 1 86 ? 4.425 2.488 5.380 1.00 91.50 86 SER A N 1
ATOM 719 C CA . SER A 1 86 ? 3.283 2.404 4.453 1.00 91.50 86 SER A CA 1
ATOM 720 C C . SER A 1 86 ? 1.970 2.034 5.165 1.00 91.50 86 SER A C 1
ATOM 722 O O . SER A 1 86 ? 0.912 2.597 4.871 1.00 91.50 86 SER A O 1
ATOM 724 N N . THR A 1 87 ? 2.039 1.180 6.189 1.00 93.62 87 THR A N 1
ATOM 725 C CA . THR A 1 87 ? 0.902 0.848 7.056 1.00 93.62 87 THR A CA 1
ATOM 726 C C . THR A 1 87 ? 0.437 2.048 7.890 1.00 93.62 87 THR A C 1
ATOM 728 O O . THR A 1 87 ? -0.766 2.279 8.040 1.00 93.62 87 THR A O 1
ATOM 731 N N . LEU A 1 88 ? 1.361 2.866 8.398 1.00 92.44 88 LEU A N 1
ATOM 732 C CA . LEU A 1 88 ? 1.030 4.109 9.100 1.00 92.44 88 LEU A CA 1
ATOM 733 C C . LEU A 1 88 ? 0.427 5.163 8.160 1.00 92.44 88 LEU A C 1
ATOM 735 O O . LEU A 1 88 ? -0.521 5.842 8.556 1.00 92.44 88 LEU A O 1
ATOM 739 N N . LEU A 1 89 ? 0.901 5.262 6.913 1.00 92.75 89 LEU A N 1
ATOM 740 C CA . LEU A 1 89 ? 0.310 6.140 5.897 1.00 92.75 89 LEU A CA 1
ATOM 741 C C . LEU A 1 89 ? -1.153 5.767 5.636 1.00 92.75 89 LEU A C 1
ATOM 743 O O . LEU A 1 89 ? -2.036 6.621 5.731 1.00 92.75 89 LEU A O 1
ATOM 747 N N . VAL A 1 90 ? -1.442 4.484 5.387 1.00 93.44 90 VAL A N 1
ATOM 748 C CA . VAL A 1 90 ? -2.828 4.042 5.167 1.00 93.44 90 VAL A CA 1
ATOM 749 C C . VAL A 1 90 ? -3.686 4.252 6.419 1.00 93.44 90 VAL A C 1
ATOM 751 O O . VAL A 1 90 ? -4.849 4.642 6.321 1.00 93.44 90 VAL A O 1
ATOM 754 N N . SER A 1 91 ? -3.106 4.068 7.607 1.00 92.56 91 SER A N 1
ATOM 755 C CA . SER A 1 91 ? -3.778 4.318 8.884 1.00 92.56 91 SER A CA 1
ATOM 756 C C . SER A 1 91 ? -4.162 5.790 9.044 1.00 92.56 91 SER A C 1
ATOM 758 O O . SER A 1 91 ? -5.286 6.094 9.443 1.00 92.56 91 SER A O 1
ATOM 760 N N . HIS A 1 92 ? -3.266 6.711 8.677 1.00 92.44 92 HIS A N 1
ATOM 761 C CA . HIS A 1 92 ? -3.542 8.145 8.678 1.00 92.44 92 HIS A CA 1
ATOM 762 C C . HIS A 1 92 ? -4.737 8.485 7.776 1.00 92.44 92 HIS A C 1
ATOM 764 O O . HIS A 1 92 ? -5.656 9.190 8.200 1.00 92.44 92 HIS A O 1
ATOM 770 N N . VAL A 1 93 ? -4.771 7.917 6.568 1.00 92.88 93 VAL A N 1
ATOM 771 C CA . VAL A 1 93 ? -5.880 8.108 5.625 1.00 92.88 93 VAL A CA 1
ATOM 772 C C . VAL A 1 93 ? -7.198 7.581 6.198 1.00 92.88 93 VAL A C 1
ATOM 774 O O . VAL A 1 93 ? -8.199 8.299 6.223 1.00 92.88 93 VAL A O 1
ATOM 777 N N . LEU A 1 94 ? -7.207 6.350 6.717 1.00 91.75 94 LEU A N 1
ATOM 778 C CA . LEU A 1 94 ? -8.404 5.736 7.302 1.00 91.75 94 LEU A CA 1
ATOM 779 C C . LEU A 1 94 ? -8.922 6.519 8.516 1.00 91.75 94 LEU A C 1
ATOM 781 O O . LEU A 1 94 ? -10.137 6.671 8.677 1.00 91.75 94 LEU A O 1
ATOM 785 N N . ALA A 1 95 ? -8.018 7.042 9.349 1.00 91.50 95 ALA A N 1
ATOM 786 C CA . ALA A 1 95 ? -8.363 7.906 10.473 1.00 91.50 95 ALA A CA 1
ATOM 787 C C . ALA A 1 95 ? -9.020 9.210 9.994 1.00 91.50 95 ALA A C 1
ATOM 789 O O . ALA A 1 95 ? -10.080 9.583 10.504 1.00 91.50 95 ALA A O 1
ATOM 790 N N . GLY A 1 96 ? -8.452 9.854 8.968 1.00 89.38 96 GLY A N 1
ATOM 791 C CA . GLY A 1 96 ? -9.028 11.045 8.338 1.00 89.38 96 GLY A CA 1
ATOM 792 C C . GLY A 1 96 ? -10.426 10.795 7.762 1.00 89.38 96 GLY A C 1
ATOM 793 O O . GLY A 1 96 ? -11.328 11.615 7.928 1.00 89.38 96 GLY A O 1
ATOM 794 N N . GLN A 1 97 ? -10.644 9.616 7.177 1.00 90.81 97 GLN A N 1
ATOM 795 C CA . GLN A 1 97 ? -11.939 9.178 6.646 1.00 90.81 97 GLN A CA 1
ATOM 796 C C . GLN A 1 97 ? -12.912 8.639 7.715 1.00 90.81 97 GLN A C 1
ATOM 798 O O . GLN A 1 97 ? -14.025 8.235 7.379 1.00 90.81 97 GLN A O 1
ATOM 803 N N . ARG A 1 98 ? -12.529 8.617 9.003 1.00 90.62 98 ARG A N 1
ATOM 804 C CA . ARG A 1 98 ? -13.322 8.060 10.122 1.00 90.62 98 ARG A CA 1
ATOM 805 C C . ARG A 1 98 ? -13.693 6.579 9.945 1.00 90.62 98 ARG A C 1
ATOM 807 O O . ARG A 1 98 ? -14.701 6.106 10.475 1.00 90.62 98 ARG A O 1
ATOM 814 N N . ARG A 1 99 ? -12.870 5.812 9.226 1.00 89.94 99 ARG A N 1
ATOM 815 C CA . ARG A 1 99 ? -13.069 4.376 8.953 1.00 89.94 99 ARG A CA 1
ATOM 816 C C . ARG A 1 99 ? -12.478 3.514 10.068 1.00 89.94 99 ARG A C 1
ATOM 818 O O . ARG A 1 99 ? -11.595 2.689 9.849 1.00 89.94 99 ARG A O 1
ATOM 825 N N . PHE A 1 100 ? -12.988 3.698 11.286 1.00 88.62 100 PHE A N 1
ATOM 826 C CA . PHE A 1 100 ? -12.393 3.145 12.510 1.00 88.62 100 PHE A CA 1
ATOM 827 C C . PHE A 1 100 ? -12.260 1.619 12.530 1.00 88.62 100 PHE A C 1
ATOM 829 O O . PHE A 1 100 ? -11.266 1.110 13.032 1.00 88.62 100 PHE A O 1
ATOM 836 N N . LYS A 1 101 ? -13.222 0.886 11.956 1.00 90.25 101 LYS A N 1
ATOM 837 C CA . LYS A 1 101 ? -13.157 -0.585 11.900 1.00 90.25 101 LYS A CA 1
ATOM 838 C C . LYS A 1 101 ? -11.969 -1.075 11.074 1.00 90.25 101 LYS A C 1
ATOM 840 O O . LYS A 1 101 ? -11.294 -2.016 11.462 1.00 90.25 101 LYS A O 1
ATOM 845 N N . GLU A 1 102 ? -11.717 -0.433 9.938 1.00 89.69 102 GLU A N 1
ATOM 846 C CA . GLU A 1 102 ? -10.604 -0.803 9.063 1.00 89.69 102 GLU A CA 1
ATOM 847 C C . GLU A 1 102 ? -9.273 -0.360 9.656 1.00 89.69 102 GLU A C 1
ATOM 849 O O . GLU A 1 102 ? -8.310 -1.118 9.621 1.00 89.69 102 GLU A O 1
ATOM 854 N N . LEU A 1 103 ? -9.246 0.831 10.259 1.00 90.56 103 LEU A N 1
ATOM 855 C CA . LEU A 1 103 ? -8.086 1.321 10.990 1.00 90.56 103 LEU A CA 1
ATOM 856 C C . LEU A 1 103 ? -7.682 0.359 12.114 1.00 90.56 103 LEU A C 1
ATOM 858 O O . LEU A 1 103 ? -6.508 0.032 12.234 1.00 90.56 103 LEU A O 1
ATOM 862 N N . GLN A 1 104 ? -8.647 -0.121 12.903 1.00 91.19 104 GLN A N 1
ATOM 863 C CA . GLN A 1 104 ? -8.389 -1.074 13.980 1.00 91.19 104 GLN A CA 1
ATOM 864 C C . GLN A 1 104 ? -7.720 -2.347 13.449 1.00 91.19 104 GLN A C 1
ATOM 866 O O . GLN A 1 104 ? -6.684 -2.742 13.968 1.00 91.19 104 GLN A O 1
ATOM 871 N N . VAL A 1 105 ? -8.264 -2.939 12.380 1.00 90.94 105 VAL A N 1
ATOM 872 C CA . VAL A 1 105 ? -7.693 -4.152 11.769 1.00 90.94 105 VAL A CA 1
ATOM 873 C C . VAL A 1 105 ? -6.256 -3.918 11.300 1.00 90.94 105 VAL A C 1
ATOM 875 O O . VAL A 1 105 ? -5.388 -4.749 11.547 1.00 90.94 105 VAL A O 1
ATOM 878 N N . ILE A 1 106 ? -5.990 -2.787 10.641 1.00 89.38 106 ILE A N 1
ATOM 879 C CA . ILE A 1 106 ? -4.649 -2.456 10.144 1.00 89.38 106 ILE A CA 1
ATOM 880 C C . ILE A 1 106 ? -3.650 -2.265 11.294 1.00 89.38 106 ILE A C 1
ATOM 882 O O . ILE A 1 106 ? -2.531 -2.772 11.228 1.00 89.38 106 ILE A O 1
ATOM 886 N N . LEU A 1 107 ? -4.048 -1.570 12.362 1.00 88.06 107 LEU A N 1
ATOM 887 C CA . LEU A 1 107 ? -3.185 -1.341 13.522 1.00 88.06 107 LEU A CA 1
ATOM 888 C C . LEU A 1 107 ? -2.924 -2.623 14.319 1.00 88.06 107 LEU A C 1
ATOM 890 O O . LEU A 1 107 ? -1.808 -2.828 14.787 1.00 88.06 107 LEU A O 1
ATOM 894 N N . GLU A 1 108 ? -3.922 -3.497 14.456 1.00 88.31 108 GLU A N 1
ATOM 895 C CA . GLU A 1 108 ? -3.747 -4.805 15.092 1.00 88.31 108 GLU A CA 1
ATOM 896 C C . GLU A 1 108 ? -2.752 -5.675 14.313 1.00 88.31 108 GLU A C 1
ATOM 898 O O . GLU A 1 108 ? -1.886 -6.297 14.925 1.00 88.31 108 GLU A O 1
ATOM 903 N N . GLN A 1 109 ? -2.823 -5.672 12.977 1.00 85.88 109 GLN A N 1
ATOM 904 C CA . GLN A 1 109 ? -1.859 -6.375 12.120 1.00 85.88 109 GLN A CA 1
ATOM 905 C C . GLN A 1 109 ? -0.441 -5.826 12.299 1.00 85.88 109 GLN A C 1
ATOM 907 O O . GLN A 1 109 ? 0.485 -6.598 12.538 1.00 85.88 109 GLN A O 1
ATOM 912 N N . LEU A 1 110 ? -0.280 -4.499 12.271 1.00 86.44 110 LEU A N 1
ATOM 913 C CA . LEU A 1 110 ? 1.014 -3.854 12.503 1.00 86.44 110 LEU A CA 1
ATOM 914 C C . LEU A 1 110 ? 1.602 -4.240 13.867 1.00 86.44 110 LEU A C 1
ATOM 916 O O . LEU A 1 110 ? 2.770 -4.611 13.965 1.00 86.44 110 LEU A O 1
ATOM 920 N N . LEU A 1 111 ? 0.780 -4.191 14.920 1.00 84.25 111 LEU A N 1
ATOM 921 C CA . LEU A 1 111 ? 1.205 -4.522 16.277 1.00 84.25 111 LEU A CA 1
ATOM 922 C C . LEU A 1 111 ? 1.585 -5.999 16.414 1.00 84.25 111 LEU A C 1
ATOM 924 O O . LEU A 1 111 ? 2.519 -6.321 17.143 1.00 84.25 111 LEU A O 1
ATOM 928 N N . GLN A 1 112 ? 0.879 -6.901 15.730 1.00 82.94 112 GLN A N 1
ATOM 929 C CA . GLN A 1 112 ? 1.244 -8.314 15.701 1.00 82.94 112 GLN A CA 1
ATOM 930 C C . GLN A 1 112 ? 2.594 -8.522 15.021 1.00 82.94 112 GLN A C 1
ATOM 932 O O . GLN A 1 112 ? 3.442 -9.196 15.598 1.00 82.94 112 GLN A O 1
ATOM 937 N N . GLU A 1 113 ? 2.818 -7.911 13.856 1.00 78.50 113 GLU A N 1
ATOM 938 C CA . GLU A 1 113 ? 4.079 -8.028 13.120 1.00 78.50 113 GLU A CA 1
ATOM 939 C C . GLU A 1 113 ? 5.268 -7.497 13.934 1.00 78.50 113 GLU A C 1
ATOM 941 O O . GLU A 1 113 ? 6.291 -8.179 14.049 1.00 78.50 113 GLU A O 1
ATOM 946 N N . GLU A 1 114 ? 5.122 -6.331 14.569 1.00 72.62 114 GLU A N 1
ATOM 947 C CA . GLU A 1 114 ? 6.178 -5.740 15.398 1.00 72.62 114 GLU A CA 1
ATOM 948 C C . GLU A 1 114 ? 6.341 -6.456 16.751 1.00 72.62 114 GLU A C 1
ATOM 950 O O . GLU A 1 114 ? 7.467 -6.672 17.208 1.00 72.62 114 GLU A O 1
ATOM 955 N N . GLY A 1 115 ? 5.245 -6.903 17.368 1.00 62.34 115 GLY A N 1
ATOM 956 C CA . GLY A 1 115 ? 5.236 -7.593 18.660 1.00 62.34 115 GLY A CA 1
ATOM 957 C C . GLY A 1 115 ? 5.832 -9.003 18.619 1.00 62.34 115 GLY A C 1
ATOM 958 O O . GLY A 1 115 ? 6.464 -9.428 19.592 1.00 62.34 115 GLY A O 1
ATOM 959 N N . THR A 1 116 ? 5.730 -9.721 17.492 1.00 56.16 116 THR A N 1
ATOM 960 C CA . THR A 1 116 ? 6.448 -10.999 17.310 1.00 56.16 116 THR A CA 1
ATOM 961 C C . THR A 1 116 ? 7.964 -10.842 17.401 1.00 56.16 116 THR A C 1
ATOM 963 O O . THR A 1 116 ? 8.632 -11.720 17.947 1.00 56.16 116 THR A O 1
ATOM 966 N N . SER A 1 117 ? 8.514 -9.718 16.937 1.00 53.28 117 SER A N 1
ATOM 967 C CA . SER A 1 117 ? 9.947 -9.404 17.039 1.00 53.28 117 SER A CA 1
ATOM 968 C C . SER A 1 117 ? 10.402 -9.265 18.493 1.00 53.28 117 SER A C 1
ATOM 970 O O . SER A 1 117 ? 11.490 -9.714 18.845 1.00 53.28 117 SER A O 1
ATOM 972 N N . SER A 1 118 ? 9.565 -8.678 19.353 1.00 52.69 118 SER A N 1
ATOM 973 C CA . SER A 1 118 ? 9.864 -8.508 20.780 1.00 52.69 118 SER A CA 1
ATOM 974 C C . SER A 1 118 ? 9.832 -9.838 21.542 1.00 52.69 118 SER A C 1
ATOM 976 O O . SER A 1 118 ? 10.697 -10.084 22.379 1.00 52.69 118 SER A O 1
ATOM 978 N N . LEU A 1 119 ? 8.886 -10.728 21.217 1.00 50.34 119 LEU A N 1
ATOM 979 C CA . LEU A 1 119 ? 8.828 -12.088 21.774 1.00 50.34 119 LEU A CA 1
ATOM 980 C C . LEU A 1 119 ? 10.020 -12.950 21.334 1.00 50.34 119 LEU A C 1
ATOM 982 O O . LEU A 1 119 ? 10.596 -13.653 22.162 1.00 50.34 119 LEU A O 1
ATOM 986 N N . PHE A 1 120 ? 10.432 -12.858 20.064 1.00 51.53 120 PHE A N 1
ATOM 987 C CA . PHE A 1 120 ? 11.645 -13.523 19.572 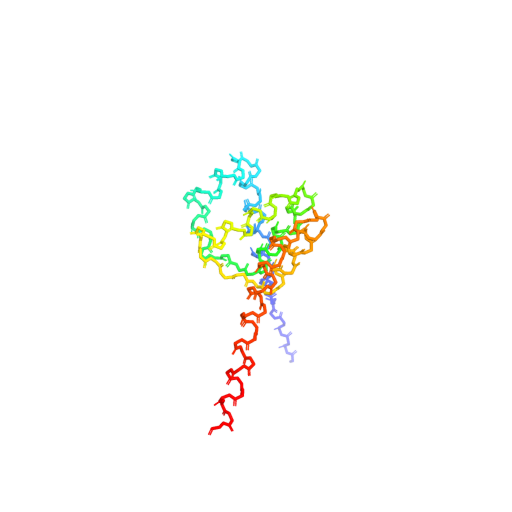1.00 51.53 120 PHE A CA 1
ATOM 988 C C . PHE A 1 120 ? 12.900 -13.031 20.296 1.00 51.53 120 PHE A C 1
ATOM 990 O O . PHE A 1 120 ? 13.746 -13.837 20.673 1.00 51.53 120 PHE A O 1
ATOM 997 N N . PHE A 1 121 ? 12.993 -11.723 20.553 1.00 49.47 121 PHE A N 1
ATOM 998 C CA . PHE A 1 121 ? 14.111 -11.152 21.297 1.00 49.47 121 PHE A CA 1
ATOM 999 C C . PHE A 1 121 ? 14.172 -11.702 22.726 1.00 49.47 121 PHE A C 1
ATOM 1001 O O . PHE A 1 121 ? 15.243 -12.081 23.179 1.00 49.47 121 PHE A O 1
ATOM 1008 N N . CYS A 1 122 ? 13.038 -11.833 23.423 1.00 50.00 122 CYS A N 1
ATOM 1009 C CA . CYS A 1 122 ? 13.005 -12.418 24.768 1.00 50.00 122 CYS A CA 1
ATOM 1010 C C . CYS A 1 12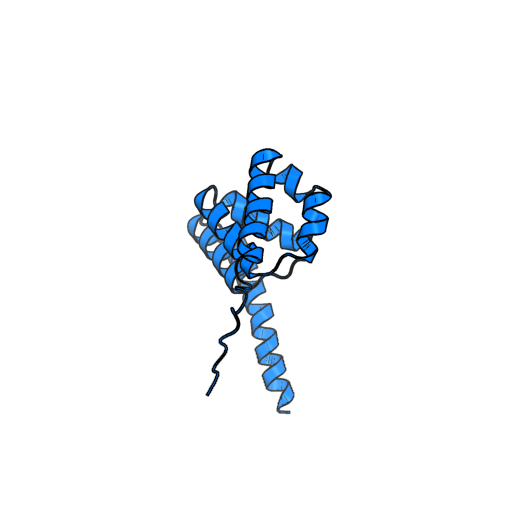2 ? 13.336 -13.920 24.803 1.00 50.00 122 CYS A C 1
ATOM 1012 O O . CYS A 1 122 ? 13.933 -14.379 25.774 1.00 50.00 122 CYS A O 1
ATOM 1014 N N . LEU A 1 123 ? 12.981 -14.684 23.766 1.00 52.66 123 LEU A N 1
ATOM 1015 C CA . LEU A 1 123 ? 13.253 -16.126 23.692 1.00 52.66 123 LEU A CA 1
ATOM 1016 C C . LEU A 1 123 ? 14.701 -16.466 23.310 1.00 52.66 123 LEU A C 1
ATOM 1018 O O . LEU A 1 123 ? 15.105 -17.611 23.466 1.00 52.66 123 LEU A O 1
ATOM 1022 N N . GLN A 1 124 ? 15.488 -15.501 22.830 1.00 53.69 124 GLN A N 1
ATOM 1023 C CA . GLN A 1 124 ? 16.890 -15.716 22.453 1.00 53.69 124 GLN A CA 1
ATOM 1024 C C . GLN A 1 124 ? 17.882 -15.499 23.614 1.00 53.69 124 GLN A C 1
ATOM 1026 O O . GLN A 1 124 ? 19.080 -15.725 23.454 1.00 53.69 124 GLN A O 1
ATOM 1031 N N . PHE A 1 125 ? 17.383 -15.086 24.786 1.00 53.88 125 PHE A N 1
ATOM 1032 C CA . PHE A 1 125 ? 18.149 -14.947 26.033 1.00 53.88 125 PHE A CA 1
ATOM 1033 C C . PHE A 1 125 ? 17.764 -15.984 27.105 1.00 53.88 125 PHE A C 1
ATOM 1035 O O . PHE A 1 125 ? 18.143 -15.820 28.266 1.00 53.88 125 PHE A O 1
ATOM 1042 N N . TYR A 1 126 ? 17.021 -17.029 26.731 1.00 44.84 126 TYR A N 1
ATOM 1043 C CA . TYR A 1 126 ? 16.681 -18.174 27.582 1.00 44.84 126 TYR A CA 1
ATOM 1044 C C . TYR A 1 126 ? 17.258 -19.461 26.991 1.00 44.84 126 TYR A C 1
ATOM 1046 O O . TYR A 1 126 ? 17.673 -20.330 27.789 1.00 44.84 126 TYR A O 1
#

pLDDT: mean 80.88, std 16.5, range [39.16, 93.94]